Protein AF-A0A2I1ENB0-F1 (afdb_monomer)

Radius of gyration: 21.44 Å; Cα contacts (8 Å, |Δi|>4): 33; chains: 1; bounding box: 60×40×32 Å

Structure (mmCIF, N/CA/C/O backbone):
data_AF-A0A2I1ENB0-F1
#
_entry.id   AF-A0A2I1ENB0-F1
#
loop_
_atom_site.group_PDB
_atom_site.id
_atom_site.type_symbol
_atom_site.label_atom_id
_atom_site.label_alt_id
_atom_site.label_comp_id
_atom_site.label_asym_id
_atom_site.label_entity_id
_atom_site.label_seq_id
_atom_site.pdbx_PDB_ins_code
_atom_site.Cartn_x
_atom_site.Cartn_y
_atom_site.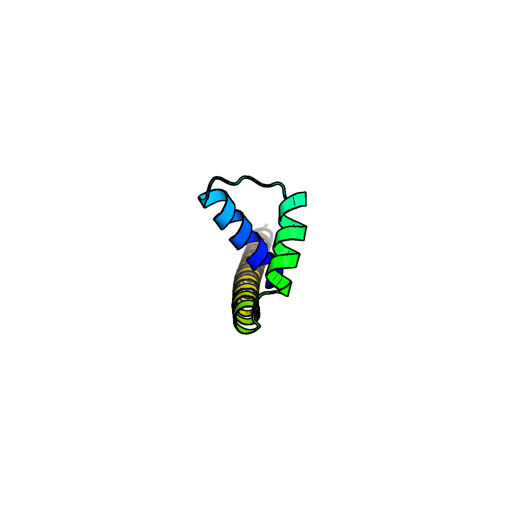Cartn_z
_atom_site.occupancy
_atom_site.B_iso_or_equiv
_atom_site.auth_seq_id
_atom_site.auth_comp_id
_atom_site.auth_asym_id
_atom_site.auth_atom_id
_atom_site.pdbx_PDB_model_num
ATOM 1 N N . ASN A 1 1 ? 7.160 -2.688 -4.093 1.00 91.31 1 ASN A N 1
ATOM 2 C CA . ASN A 1 1 ? 6.067 -3.544 -4.606 1.00 91.31 1 ASN A CA 1
ATOM 3 C C . ASN A 1 1 ? 4.760 -3.082 -3.962 1.00 91.31 1 ASN A C 1
ATOM 5 O O . ASN A 1 1 ? 4.833 -2.383 -2.951 1.00 91.31 1 ASN A O 1
ATOM 9 N N . GLY A 1 2 ? 3.605 -3.437 -4.534 1.00 96.06 2 GLY A N 1
ATOM 10 C CA . GLY A 1 2 ? 2.295 -3.002 -4.025 1.00 96.06 2 GLY A CA 1
ATOM 11 C C . GLY A 1 2 ? 2.021 -3.457 -2.589 1.00 96.06 2 GLY A C 1
ATOM 12 O O . GLY A 1 2 ? 1.646 -2.643 -1.750 1.00 96.06 2 GLY A O 1
ATOM 13 N N . PHE A 1 3 ? 2.350 -4.710 -2.263 1.00 96.81 3 PHE A N 1
ATOM 14 C CA . PHE A 1 3 ? 2.181 -5.272 -0.919 1.00 96.81 3 PHE A CA 1
ATOM 15 C C . PHE A 1 3 ? 2.890 -4.466 0.189 1.00 96.81 3 PHE A C 1
ATOM 17 O O . PHE A 1 3 ? 2.341 -4.255 1.266 1.00 96.81 3 PHE A O 1
ATOM 24 N N . MET A 1 4 ? 4.101 -3.963 -0.058 1.00 96.44 4 MET A N 1
ATOM 25 C CA . MET A 1 4 ? 4.836 -3.154 0.921 1.00 96.44 4 MET A CA 1
ATOM 26 C C . MET A 1 4 ? 4.158 -1.806 1.185 1.00 96.44 4 MET A C 1
ATOM 28 O O . MET A 1 4 ? 4.169 -1.332 2.322 1.00 96.44 4 MET A O 1
ATOM 32 N N . VAL A 1 5 ? 3.570 -1.194 0.151 1.00 97.19 5 VAL A N 1
ATOM 33 C CA . VAL A 1 5 ? 2.797 0.051 0.288 1.00 97.19 5 VAL A CA 1
ATOM 34 C C . VAL A 1 5 ? 1.521 -0.226 1.079 1.00 97.19 5 VAL A C 1
ATOM 36 O O . VAL A 1 5 ? 1.246 0.480 2.047 1.00 97.19 5 VAL A O 1
ATOM 39 N N . TYR A 1 6 ? 0.818 -1.308 0.738 1.00 97.38 6 TYR A N 1
ATOM 40 C CA . TYR A 1 6 ? -0.360 -1.790 1.457 1.00 97.38 6 TYR A CA 1
ATOM 41 C C . TYR A 1 6 ? -0.078 -2.010 2.947 1.00 97.38 6 TYR A C 1
ATOM 43 O O . TYR A 1 6 ? -0.720 -1.397 3.794 1.00 97.38 6 TYR A O 1
ATOM 51 N N . ARG A 1 7 ? 0.950 -2.801 3.287 1.00 96.69 7 ARG A N 1
ATOM 52 C CA . ARG A 1 7 ? 1.318 -3.100 4.682 1.00 96.69 7 ARG A CA 1
ATOM 53 C C . ARG A 1 7 ? 1.630 -1.833 5.481 1.00 96.69 7 ARG A C 1
ATOM 55 O O . ARG A 1 7 ? 1.262 -1.733 6.648 1.00 96.69 7 ARG A O 1
ATOM 62 N N . LYS A 1 8 ? 2.303 -0.857 4.863 1.00 95.44 8 LYS A N 1
ATOM 63 C CA . LYS A 1 8 ? 2.600 0.431 5.505 1.00 95.44 8 LYS A CA 1
ATOM 64 C C . LYS A 1 8 ? 1.332 1.254 5.736 1.00 95.44 8 LYS A C 1
ATOM 66 O O . LYS A 1 8 ? 1.217 1.891 6.780 1.00 95.44 8 LYS A O 1
ATOM 71 N N . ASN A 1 9 ? 0.407 1.248 4.778 1.00 96.00 9 ASN A N 1
ATOM 72 C CA . ASN A 1 9 ? -0.877 1.927 4.914 1.00 96.00 9 ASN A CA 1
ATOM 73 C C . ASN A 1 9 ? -1.732 1.293 6.020 1.00 96.00 9 ASN A C 1
ATOM 75 O O . ASN A 1 9 ? -2.233 2.003 6.886 1.00 96.00 9 ASN A O 1
ATOM 79 N N . LEU A 1 10 ? -1.796 -0.041 6.056 1.00 95.75 10 LEU A N 1
ATOM 80 C CA . LEU A 1 10 ? -2.465 -0.794 7.115 1.00 95.75 10 LEU A CA 1
ATOM 81 C C . LEU A 1 10 ? -1.903 -0.445 8.500 1.00 95.75 10 LEU A C 1
ATOM 83 O O . LEU A 1 10 ? -2.673 -0.155 9.407 1.00 95.75 10 LEU A O 1
ATOM 87 N N . ASN A 1 11 ? -0.575 -0.398 8.655 1.00 95.50 11 ASN A N 1
ATOM 88 C CA . ASN A 1 11 ? 0.037 -0.031 9.935 1.00 95.50 11 ASN A CA 1
ATOM 89 C C . ASN A 1 11 ? -0.387 1.365 10.408 1.00 95.50 11 ASN A C 1
ATOM 91 O O . ASN A 1 11 ? -0.750 1.541 11.563 1.00 95.50 11 ASN A O 1
ATOM 95 N N . LYS A 1 12 ? -0.392 2.352 9.504 1.00 95.44 12 LYS A N 1
ATOM 96 C CA . LYS A 1 12 ? -0.847 3.714 9.824 1.00 95.44 12 LYS A CA 1
ATOM 97 C C . LYS A 1 12 ? -2.325 3.765 10.201 1.00 95.44 12 LYS A C 1
ATOM 99 O O . LYS A 1 12 ? -2.717 4.552 11.061 1.00 95.44 12 LYS A O 1
ATOM 104 N N . HIS A 1 13 ? -3.148 2.960 9.534 1.00 95.31 13 HIS A N 1
ATOM 105 C CA . HIS A 1 13 ? -4.566 2.875 9.848 1.00 95.31 13 HIS A CA 1
ATOM 106 C C . HIS A 1 13 ? -4.774 2.324 11.264 1.00 95.31 13 HIS A C 1
ATOM 108 O O . HIS A 1 13 ? -5.491 2.936 12.047 1.00 95.31 13 HIS A O 1
ATOM 114 N N . LEU A 1 14 ? -4.064 1.253 11.628 1.00 95.00 14 LEU A N 1
ATOM 115 C CA . LEU A 1 14 ? -4.088 0.689 12.980 1.00 95.00 14 LEU A CA 1
ATOM 116 C C . LEU A 1 14 ? -3.593 1.689 14.035 1.00 95.00 14 LEU A C 1
ATOM 118 O O . LEU A 1 14 ? -4.267 1.894 15.038 1.00 95.00 14 LEU A O 1
ATOM 122 N N . GLU A 1 15 ? -2.492 2.398 13.767 1.00 94.69 15 GLU A N 1
ATOM 123 C CA . GLU A 1 15 ? -1.991 3.459 14.653 1.00 94.69 15 GLU A CA 1
ATOM 124 C C . GLU A 1 15 ? -3.038 4.559 14.892 1.00 94.69 15 GLU A C 1
ATOM 126 O O . GLU A 1 15 ? -3.159 5.066 16.006 1.00 94.69 15 GLU A O 1
ATOM 131 N N . THR A 1 16 ? -3.822 4.900 13.863 1.00 95.88 16 THR A N 1
ATOM 132 C CA . THR A 1 16 ? -4.913 5.889 13.954 1.00 95.88 16 THR A CA 1
ATOM 133 C C . THR A 1 16 ? -6.077 5.382 14.806 1.00 95.88 16 THR A C 1
ATOM 135 O O . THR A 1 16 ? -6.730 6.171 15.484 1.00 95.88 16 THR A O 1
ATOM 138 N N . LEU A 1 17 ? -6.312 4.069 14.812 1.00 95.75 17 LEU A N 1
ATOM 139 C CA . LEU A 1 17 ? -7.294 3.409 15.676 1.00 95.75 17 LEU A CA 1
ATOM 140 C C . LEU A 1 17 ? -6.788 3.215 17.118 1.00 95.75 17 LEU A C 1
ATOM 142 O O . LEU A 1 17 ? -7.534 2.734 17.963 1.00 95.75 17 LEU A O 1
ATOM 146 N N . GLY A 1 18 ? -5.541 3.598 17.415 1.00 94.50 18 GLY A N 1
ATOM 147 C CA . GLY A 1 18 ? -4.903 3.395 18.718 1.00 94.50 18 GLY A CA 1
ATOM 148 C C . GLY A 1 18 ? -4.245 2.022 18.883 1.00 94.50 18 GLY A C 1
ATOM 149 O O . GLY A 1 18 ? -3.631 1.757 19.916 1.00 94.50 18 GLY A O 1
ATOM 150 N N . GLU A 1 19 ? -4.300 1.178 17.855 1.00 92.38 19 GLU A N 1
ATOM 151 C CA . GLU A 1 19 ? -3.742 -0.169 17.866 1.00 92.38 19 GLU A CA 1
ATOM 152 C C . GLU A 1 19 ? -2.266 -0.141 17.465 1.00 92.38 19 GLU A C 1
ATOM 154 O O . GLU A 1 19 ? -1.900 0.077 16.307 1.00 92.38 19 GLU A O 1
ATOM 159 N N . ARG A 1 20 ? -1.384 -0.383 18.439 1.00 90.69 20 ARG A N 1
ATOM 160 C CA . ARG A 1 20 ? 0.061 -0.503 18.206 1.00 90.69 20 ARG A CA 1
ATOM 161 C C . ARG A 1 20 ? 0.460 -1.967 18.188 1.00 90.69 20 ARG A C 1
ATOM 163 O O . ARG A 1 20 ? 0.738 -2.552 19.232 1.00 90.69 20 ARG A O 1
ATOM 170 N N . ILE A 1 21 ? 0.527 -2.544 16.994 1.00 91.12 21 ILE A N 1
ATOM 171 C CA . ILE A 1 21 ? 0.964 -3.930 16.815 1.00 91.12 21 ILE A CA 1
ATOM 172 C C . ILE A 1 21 ? 2.420 -4.012 16.362 1.00 91.12 21 ILE A C 1
ATOM 174 O O . ILE A 1 21 ? 2.937 -3.146 15.656 1.00 91.12 21 ILE A O 1
ATOM 178 N N . SER A 1 22 ? 3.103 -5.081 16.766 1.00 91.75 22 SER A N 1
ATOM 179 C CA . SER A 1 22 ? 4.480 -5.323 16.342 1.00 91.75 22 SER A CA 1
ATOM 180 C C . SER A 1 22 ? 4.552 -5.708 14.860 1.00 91.75 22 SER A C 1
ATOM 182 O O . SER A 1 22 ? 3.619 -6.279 14.291 1.00 91.75 22 SER A O 1
ATOM 184 N N . MET A 1 23 ? 5.715 -5.502 14.234 1.00 89.12 23 MET A N 1
ATOM 185 C CA . MET A 1 23 ? 5.962 -5.955 12.856 1.00 89.12 23 MET A CA 1
ATOM 186 C C . MET A 1 23 ? 5.783 -7.471 12.668 1.00 89.12 23 MET A C 1
ATOM 188 O O . MET A 1 23 ? 5.439 -7.911 11.565 1.00 89.12 23 MET A O 1
ATOM 192 N N . GLN A 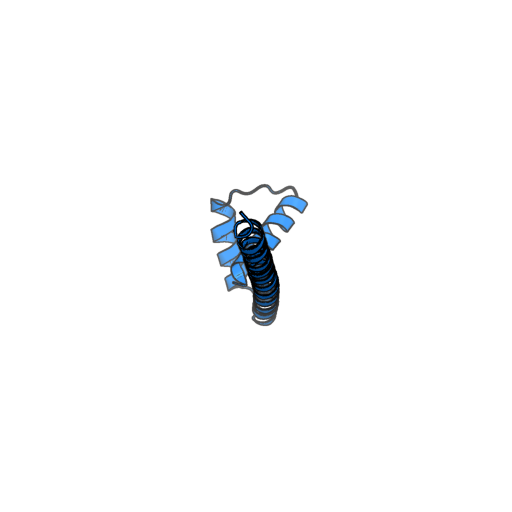1 24 ? 6.006 -8.258 13.728 1.00 93.25 24 GLN A N 1
ATOM 193 C CA . GLN A 1 24 ? 5.793 -9.708 13.736 1.00 93.25 24 GLN A CA 1
ATOM 194 C C . GLN A 1 24 ? 4.308 -10.070 13.630 1.00 93.25 24 GLN A C 1
ATOM 196 O O . GLN A 1 24 ? 3.979 -11.053 12.979 1.00 93.25 24 GLN A O 1
ATOM 201 N N . GLN A 1 25 ? 3.417 -9.257 14.203 1.00 93.56 25 GLN A N 1
ATOM 202 C CA . GLN A 1 25 ? 1.963 -9.432 14.106 1.00 93.56 25 GLN A CA 1
ATOM 203 C C . GLN A 1 25 ? 1.400 -8.813 12.820 1.00 93.56 25 GLN A C 1
ATOM 205 O O . GLN A 1 25 ? 0.546 -9.402 12.160 1.00 93.56 25 GLN A O 1
ATOM 210 N N . LEU A 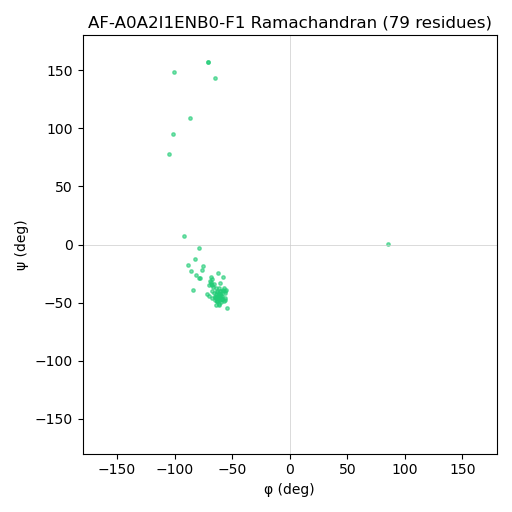1 26 ? 1.921 -7.651 12.417 1.00 95.19 26 LEU A N 1
ATOM 211 C CA . LEU A 1 26 ? 1.468 -6.939 11.223 1.00 95.19 26 LEU A CA 1
ATOM 212 C C . LEU A 1 26 ? 1.717 -7.738 9.942 1.00 95.19 26 LEU A C 1
ATOM 214 O O . LEU A 1 26 ? 0.892 -7.720 9.036 1.00 95.19 26 LEU A O 1
ATOM 218 N N . SER A 1 27 ? 2.863 -8.410 9.830 1.00 94.19 27 SER A N 1
ATOM 219 C CA . SER A 1 27 ? 3.242 -9.114 8.598 1.00 94.19 27 SER A CA 1
ATOM 220 C C . SER A 1 27 ? 2.271 -10.243 8.206 1.00 94.19 27 SER A C 1
ATOM 222 O O . SER A 1 27 ? 1.803 -10.218 7.065 1.00 94.19 27 SER A O 1
ATOM 224 N N . PRO A 1 28 ? 1.912 -11.192 9.095 1.00 96.25 28 PRO A N 1
ATOM 225 C CA . PRO A 1 28 ? 0.916 -12.217 8.782 1.00 96.25 28 PRO A CA 1
ATOM 226 C C . PRO A 1 28 ? -0.500 -11.646 8.608 1.00 96.25 28 PRO A C 1
ATOM 228 O O . PRO A 1 28 ? -1.229 -12.110 7.729 1.00 96.25 28 PRO A O 1
ATOM 231 N N . LEU A 1 29 ? -0.877 -10.607 9.366 1.00 95.81 29 LEU A N 1
ATOM 232 C CA . LEU A 1 29 ? -2.164 -9.919 9.196 1.00 95.81 29 LEU A CA 1
ATOM 233 C C . LEU A 1 29 ? -2.280 -9.290 7.802 1.00 95.81 29 LEU A C 1
ATOM 235 O O . LEU A 1 29 ? -3.232 -9.557 7.072 1.00 95.81 29 LEU A O 1
ATOM 239 N N . ALA A 1 30 ? -1.278 -8.505 7.405 1.00 97.06 30 ALA A N 1
ATOM 240 C CA . ALA A 1 30 ? -1.231 -7.867 6.097 1.00 97.06 30 ALA A CA 1
ATOM 241 C C . ALA A 1 30 ? -1.238 -8.898 4.966 1.00 97.06 30 ALA A C 1
ATOM 243 O O . ALA A 1 30 ? -1.900 -8.677 3.959 1.00 97.06 30 ALA A O 1
ATOM 244 N N . GLY A 1 31 ? -0.521 -10.017 5.122 1.00 97.69 31 GLY A N 1
ATOM 245 C CA . GLY A 1 31 ? -0.523 -11.100 4.137 1.00 97.69 31 GLY A CA 1
ATOM 246 C C . GLY A 1 31 ? -1.903 -11.737 3.969 1.00 97.69 31 GLY A C 1
ATOM 247 O O . GLY A 1 31 ? -2.358 -11.926 2.844 1.00 97.69 31 GLY A O 1
ATOM 248 N N . SER A 1 32 ? -2.589 -12.009 5.081 1.00 97.62 32 SER A N 1
ATOM 249 C CA . SER A 1 32 ? -3.935 -12.592 5.067 1.00 97.62 32 SER A CA 1
ATOM 250 C C . SER A 1 32 ? -4.938 -11.659 4.390 1.00 97.62 32 SER A C 1
ATOM 252 O O . SER A 1 32 ? -5.646 -12.084 3.479 1.00 97.62 32 SER A O 1
ATOM 254 N N . LEU A 1 33 ? -4.938 -10.377 4.771 1.00 97.19 33 LEU A N 1
ATOM 255 C CA . LEU A 1 33 ? -5.822 -9.380 4.171 1.00 97.19 33 LEU A CA 1
ATOM 256 C C . LEU A 1 33 ? -5.512 -9.187 2.685 1.00 97.19 33 LEU A C 1
ATOM 258 O O . LEU A 1 33 ? -6.412 -9.315 1.862 1.00 97.19 33 LEU A O 1
ATOM 262 N N . TRP A 1 34 ? -4.238 -9.007 2.322 1.00 97.94 34 TRP A N 1
ATOM 263 C CA . TRP A 1 34 ? -3.806 -8.843 0.931 1.00 97.94 34 TRP A CA 1
ATOM 264 C C . TRP A 1 34 ? -4.255 -9.993 0.027 1.00 97.94 34 TRP A C 1
ATOM 266 O O . TRP A 1 34 ? -4.664 -9.760 -1.108 1.00 97.94 34 TRP A O 1
ATOM 276 N N . ASN A 1 35 ? -4.213 -11.235 0.512 1.00 97.44 35 ASN A N 1
ATOM 277 C CA . ASN A 1 35 ? -4.676 -12.384 -0.265 1.00 97.44 35 ASN A CA 1
ATOM 278 C C . ASN A 1 35 ? -6.186 -12.337 -0.531 1.00 97.44 35 ASN A C 1
ATOM 280 O O . ASN A 1 35 ? -6.611 -12.741 -1.612 1.00 97.44 35 ASN A O 1
ATOM 284 N N . SER A 1 36 ? -6.966 -11.808 0.417 1.00 97.69 36 SER A N 1
ATOM 285 C CA . SER A 1 36 ? -8.415 -11.619 0.283 1.00 97.69 36 SER A CA 1
ATOM 286 C C . SER A 1 36 ? -8.831 -10.349 -0.469 1.00 97.69 36 SER A C 1
ATOM 288 O O . SER A 1 36 ? -9.994 -10.232 -0.844 1.00 97.69 36 SER A O 1
ATOM 290 N N . GLU A 1 37 ? -7.910 -9.408 -0.708 1.00 97.75 37 GLU A N 1
ATOM 291 C CA . GLU A 1 37 ? -8.220 -8.176 -1.439 1.00 97.75 37 GLU A CA 1
ATOM 292 C C . GLU A 1 37 ? -8.599 -8.468 -2.903 1.00 97.75 37 GLU A C 1
ATOM 294 O O . GLU A 1 37 ? -7.982 -9.330 -3.550 1.00 97.75 37 GLU A O 1
ATOM 299 N N . PRO A 1 38 ? -9.556 -7.713 -3.467 1.00 98.00 38 PRO A N 1
ATOM 300 C CA . PRO A 1 38 ? -9.916 -7.818 -4.871 1.00 98.00 38 PRO A CA 1
ATOM 301 C C . PRO A 1 38 ? -8.809 -7.255 -5.775 1.00 98.00 38 PRO A C 1
ATOM 303 O O . PRO A 1 38 ? -7.991 -6.423 -5.370 1.00 98.00 38 PRO A O 1
ATOM 306 N N . GLU A 1 39 ? -8.786 -7.700 -7.032 1.00 97.75 39 GLU A N 1
ATOM 307 C CA . GLU A 1 39 ? -7.690 -7.385 -7.958 1.00 97.75 39 GLU A CA 1
ATOM 308 C C . GLU A 1 39 ? -7.544 -5.880 -8.217 1.00 97.75 39 GLU A C 1
ATOM 310 O O . GLU A 1 39 ? -6.434 -5.361 -8.217 1.00 97.75 39 GLU A O 1
ATOM 315 N N . ASN A 1 40 ? -8.655 -5.142 -8.302 1.00 97.81 40 ASN A N 1
ATOM 316 C CA . ASN A 1 40 ? -8.629 -3.689 -8.493 1.00 97.81 40 ASN A CA 1
ATOM 317 C C . ASN A 1 40 ? -7.904 -2.950 -7.352 1.00 97.81 40 ASN A C 1
ATOM 319 O O . ASN A 1 40 ? -7.256 -1.929 -7.583 1.00 97.81 40 ASN A O 1
ATOM 323 N N . VAL A 1 41 ? -7.993 -3.459 -6.118 1.00 97.62 41 VAL A N 1
ATOM 324 C CA . VAL A 1 41 ? -7.247 -2.911 -4.978 1.00 97.62 41 VAL A CA 1
ATOM 325 C C . VAL A 1 41 ? -5.763 -3.218 -5.144 1.00 97.62 41 VAL A C 1
ATOM 327 O O . VAL A 1 41 ? -4.924 -2.329 -4.976 1.00 97.62 41 VAL A O 1
ATOM 330 N N . LYS A 1 42 ? -5.416 -4.449 -5.531 1.00 97.50 42 LYS A N 1
ATOM 331 C CA . LYS A 1 42 ? -4.020 -4.844 -5.763 1.00 97.50 42 LYS A CA 1
ATOM 332 C C . LYS A 1 42 ? -3.375 -4.025 -6.879 1.00 97.50 42 LYS A C 1
ATOM 334 O O . LYS A 1 42 ? -2.253 -3.545 -6.698 1.00 97.50 42 LYS A O 1
ATOM 339 N N . ASP A 1 43 ? -4.105 -3.798 -7.967 1.00 98.12 43 ASP A N 1
ATOM 340 C CA . ASP A 1 43 ? -3.703 -2.949 -9.087 1.00 98.12 43 ASP A CA 1
ATOM 341 C C . ASP A 1 43 ? -3.468 -1.506 -8.650 1.00 98.12 43 ASP A C 1
ATOM 343 O O . ASP A 1 43 ? -2.432 -0.922 -8.970 1.00 98.12 43 ASP A O 1
ATOM 347 N N . HIS A 1 44 ? -4.367 -0.942 -7.841 1.00 98.00 44 HIS A N 1
ATOM 348 C CA . HIS A 1 44 ? -4.184 0.402 -7.300 1.00 98.00 44 HIS A CA 1
ATOM 349 C C . HIS A 1 44 ? -2.871 0.525 -6.506 1.00 98.00 44 HIS A C 1
ATOM 351 O O . HIS A 1 44 ? -2.062 1.424 -6.753 1.00 98.00 44 HIS A O 1
ATOM 357 N N . TYR A 1 45 ? -2.601 -0.416 -5.595 1.00 98.06 45 TYR A N 1
ATOM 358 C CA . TYR A 1 45 ? -1.350 -0.420 -4.829 1.00 98.06 45 TYR A CA 1
ATOM 359 C C . TYR A 1 45 ? -0.116 -0.709 -5.691 1.00 98.06 45 TYR A C 1
ATOM 361 O O . TYR A 1 45 ? 0.979 -0.228 -5.375 1.00 98.06 45 TYR A O 1
ATOM 369 N N . LYS A 1 46 ? -0.259 -1.474 -6.777 1.00 97.69 46 LYS A N 1
ATOM 370 C CA . LYS A 1 46 ? 0.810 -1.689 -7.754 1.00 97.69 46 LYS A CA 1
ATOM 371 C C . LYS A 1 46 ? 1.180 -0.374 -8.438 1.00 97.69 46 LYS A C 1
ATOM 373 O O . LYS A 1 46 ? 2.354 -0.004 -8.354 1.00 97.69 46 LYS A O 1
ATOM 378 N N . SER A 1 47 ? 0.203 0.354 -8.980 1.00 97.88 47 SER A N 1
ATOM 379 C CA . SER A 1 47 ? 0.398 1.671 -9.606 1.00 97.88 47 SER A CA 1
ATOM 380 C C . SER A 1 47 ? 1.054 2.663 -8.645 1.00 97.88 47 SER A C 1
ATOM 382 O O . SER A 1 47 ? 2.094 3.237 -8.966 1.00 97.88 47 SER A O 1
ATOM 384 N N . LEU A 1 48 ? 0.555 2.762 -7.406 1.00 97.38 48 LEU A N 1
ATOM 385 C CA . LEU A 1 48 ? 1.181 3.589 -6.366 1.00 97.38 48 LEU A CA 1
ATOM 386 C C . LEU A 1 48 ? 2.649 3.207 -6.129 1.00 97.38 48 LEU A C 1
ATOM 388 O O . LEU A 1 48 ? 3.516 4.065 -5.958 1.00 97.38 48 LEU A O 1
ATOM 392 N N . SER A 1 49 ? 2.958 1.909 -6.108 1.00 97.56 49 SER A N 1
ATOM 393 C CA . SER A 1 49 ? 4.330 1.453 -5.888 1.00 97.56 49 SER A CA 1
ATOM 394 C C . SER A 1 49 ? 5.269 1.798 -7.047 1.00 97.56 49 SER A C 1
ATOM 396 O O . SER A 1 49 ? 6.453 2.055 -6.813 1.00 97.56 49 SER A O 1
ATOM 398 N N . GLU A 1 50 ? 4.755 1.830 -8.276 1.00 97.94 50 GLU A N 1
ATOM 399 C CA . GLU A 1 50 ? 5.499 2.226 -9.471 1.00 97.94 50 GLU A CA 1
ATOM 400 C C . GLU A 1 50 ? 5.756 3.735 -9.487 1.00 97.94 50 GLU A C 1
ATOM 402 O O . GLU A 1 50 ? 6.890 4.155 -9.726 1.00 97.94 50 GLU A O 1
ATOM 407 N N . GLU A 1 51 ? 4.7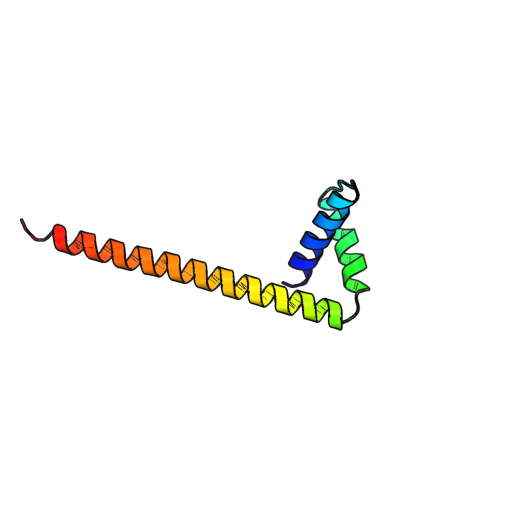60 4.548 -9.130 1.00 97.31 51 GLU A N 1
ATOM 408 C CA . GLU A 1 51 ? 4.906 6.000 -8.983 1.00 97.31 51 GLU A CA 1
ATOM 409 C C . GLU A 1 51 ? 5.962 6.364 -7.934 1.00 97.31 51 GLU A C 1
ATOM 411 O O . GLU A 1 51 ? 6.868 7.161 -8.202 1.00 97.31 51 GLU A O 1
ATOM 416 N N . ILE A 1 52 ? 5.909 5.724 -6.759 1.00 96.19 52 ILE A N 1
ATOM 417 C CA . ILE A 1 52 ? 6.904 5.914 -5.695 1.00 96.19 52 ILE A CA 1
ATOM 418 C C . ILE A 1 52 ? 8.302 5.535 -6.195 1.00 96.19 52 ILE A C 1
ATOM 420 O O . ILE A 1 52 ? 9.266 6.265 -5.945 1.00 96.19 52 ILE A O 1
ATOM 424 N N . LYS A 1 53 ? 8.428 4.411 -6.915 1.00 96.06 53 LYS A N 1
ATOM 425 C CA . LYS A 1 53 ? 9.708 3.959 -7.477 1.00 96.06 53 LYS A CA 1
ATOM 426 C C . LYS A 1 53 ? 10.252 4.964 -8.492 1.00 96.06 53 LYS A C 1
ATOM 428 O O . LYS A 1 53 ? 11.425 5.319 -8.416 1.00 96.06 53 LYS A O 1
ATOM 433 N N . LYS A 1 54 ? 9.408 5.460 -9.400 1.00 96.81 54 LYS A N 1
ATOM 434 C CA . LYS A 1 54 ? 9.784 6.465 -10.403 1.00 96.81 54 LYS A CA 1
ATOM 435 C C . LYS A 1 54 ? 10.262 7.756 -9.741 1.00 96.81 54 LYS A C 1
ATOM 437 O O . LYS A 1 54 ? 11.331 8.256 -10.076 1.00 96.81 54 LYS A O 1
ATOM 442 N N . LEU A 1 55 ? 9.518 8.260 -8.756 1.00 96.81 55 LEU A N 1
ATOM 443 C CA . LEU A 1 55 ? 9.903 9.457 -8.009 1.00 96.81 55 LEU A CA 1
ATOM 444 C C . LEU A 1 55 ? 11.245 9.274 -7.289 1.00 96.81 55 LEU A C 1
ATOM 446 O O . LEU A 1 55 ? 12.078 10.182 -7.294 1.00 96.81 55 LEU A O 1
ATOM 450 N N . HIS A 1 56 ? 11.459 8.113 -6.669 1.00 94.69 56 HIS A N 1
ATOM 451 C CA . HIS A 1 56 ? 12.713 7.804 -5.993 1.00 94.69 56 HIS A CA 1
ATOM 452 C C . HIS A 1 56 ? 13.889 7.765 -6.975 1.00 94.69 56 HIS A C 1
ATOM 454 O O . HIS A 1 56 ? 14.888 8.440 -6.738 1.00 94.69 56 HIS A O 1
ATOM 460 N N . ASN A 1 57 ? 13.743 7.058 -8.097 1.00 95.88 57 ASN A N 1
ATOM 461 C CA . ASN A 1 57 ? 14.779 6.968 -9.125 1.00 95.88 57 ASN A CA 1
ATOM 462 C C . ASN A 1 57 ? 15.143 8.349 -9.681 1.00 95.88 57 ASN A C 1
ATOM 464 O O . ASN A 1 57 ? 16.317 8.703 -9.685 1.00 95.88 57 ASN A O 1
ATOM 468 N N . ASN A 1 58 ? 14.148 9.173 -10.021 1.00 96.38 58 ASN A N 1
ATOM 469 C CA . ASN A 1 58 ? 14.384 10.539 -10.495 1.00 96.38 58 ASN A CA 1
ATOM 470 C C . ASN A 1 58 ? 15.173 11.375 -9.472 1.00 96.38 58 ASN A C 1
ATOM 472 O O . ASN A 1 58 ? 16.050 12.155 -9.835 1.00 96.38 58 ASN A O 1
ATOM 476 N N . ARG A 1 59 ? 14.877 11.232 -8.171 1.00 95.50 59 ARG A N 1
ATOM 477 C CA . ARG A 1 59 ? 15.625 11.928 -7.107 1.00 95.50 59 ARG A CA 1
ATOM 478 C C . ARG A 1 59 ? 17.072 11.450 -7.019 1.00 95.50 59 ARG A C 1
ATOM 480 O O . ARG A 1 59 ? 17.961 12.280 -6.846 1.00 95.50 59 ARG A O 1
ATOM 487 N N . VAL A 1 60 ? 17.297 10.143 -7.137 1.00 95.12 60 VAL A N 1
ATOM 488 C CA . VAL A 1 60 ? 18.639 9.546 -7.115 1.00 95.12 60 VAL A CA 1
ATOM 489 C C . VAL A 1 60 ? 19.453 10.004 -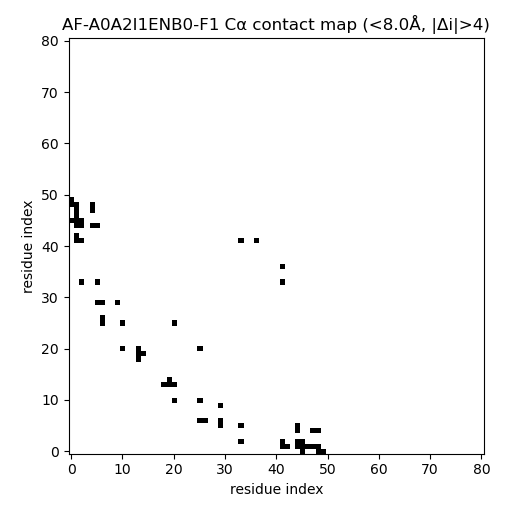8.325 1.00 95.12 60 VAL A C 1
ATOM 491 O O . VAL A 1 60 ? 20.574 10.475 -8.153 1.00 95.12 60 VAL A O 1
ATOM 494 N N . G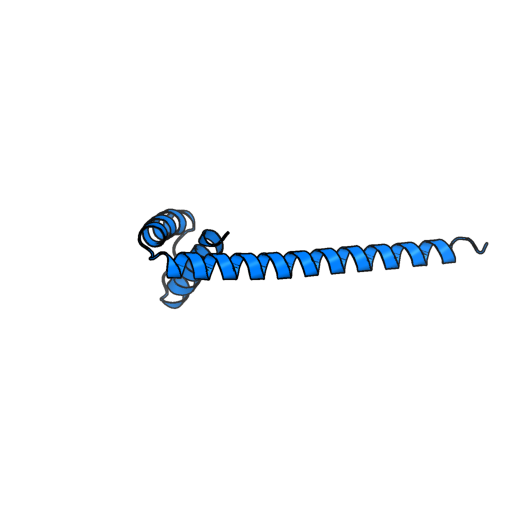LU A 1 61 ? 18.883 9.951 -9.528 1.00 94.75 61 GLU A N 1
ATOM 495 C CA . GLU A 1 61 ? 19.531 10.429 -10.756 1.00 94.75 61 GLU A CA 1
ATOM 496 C C . GLU A 1 61 ? 19.896 11.913 -10.658 1.00 94.75 61 GLU A C 1
ATOM 498 O O . GLU A 1 61 ? 21.039 12.290 -10.909 1.00 94.75 61 GLU A O 1
ATOM 503 N N . ASN A 1 62 ? 18.964 12.752 -10.195 1.00 94.06 62 ASN A N 1
ATOM 504 C CA . ASN A 1 62 ? 19.222 14.176 -9.987 1.00 94.06 62 ASN A CA 1
ATOM 505 C C . ASN A 1 62 ? 20.357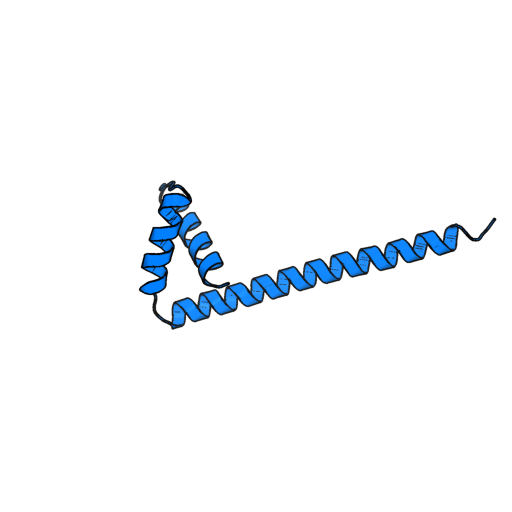 14.429 -8.985 1.00 94.06 62 ASN A C 1
ATOM 507 O O . ASN A 1 62 ? 21.167 15.332 -9.193 1.00 94.06 62 ASN A O 1
ATOM 511 N N . TYR A 1 63 ? 20.430 13.649 -7.904 1.00 94.12 63 TYR A N 1
ATOM 512 C CA . TYR A 1 63 ? 21.507 13.763 -6.922 1.00 94.12 63 TYR A CA 1
ATOM 513 C C . TYR A 1 63 ? 22.871 13.392 -7.524 1.00 94.12 63 TYR A C 1
ATOM 515 O O . TYR A 1 63 ? 23.840 14.132 -7.357 1.00 94.12 63 TYR A O 1
ATOM 523 N N . ILE A 1 64 ? 22.938 12.287 -8.273 1.00 93.19 64 ILE A N 1
ATOM 524 C CA . ILE A 1 64 ? 24.166 11.833 -8.939 1.00 93.19 64 ILE A CA 1
ATOM 525 C C . ILE A 1 64 ? 24.632 12.856 -9.982 1.00 93.19 64 ILE A C 1
ATOM 527 O O . ILE A 1 64 ? 25.810 13.207 -10.009 1.00 93.19 64 ILE A O 1
ATOM 531 N N . ASN A 1 65 ? 23.716 13.371 -10.806 1.00 90.38 65 ASN A N 1
ATOM 532 C CA . ASN A 1 65 ? 24.040 14.349 -11.847 1.00 90.38 65 ASN A CA 1
ATOM 533 C C . ASN A 1 65 ? 24.575 15.659 -11.256 1.00 90.38 65 ASN A C 1
ATOM 535 O O . ASN A 1 65 ? 25.557 16.199 -11.761 1.00 90.38 65 ASN A O 1
ATOM 539 N N . ARG A 1 66 ? 23.988 16.137 -10.150 1.00 87.69 66 ARG A N 1
ATOM 540 C CA . ARG A 1 66 ? 24.503 17.312 -9.430 1.00 87.69 66 ARG A CA 1
ATOM 541 C C . ARG A 1 66 ? 25.912 17.087 -8.894 1.00 87.69 66 ARG A C 1
ATOM 543 O O . ARG A 1 66 ? 26.740 17.978 -9.021 1.00 87.69 66 ARG A O 1
ATOM 550 N N . LYS A 1 67 ? 26.185 15.909 -8.325 1.00 85.12 67 LYS A N 1
ATOM 551 C CA . LYS A 1 67 ? 27.505 15.588 -7.772 1.00 85.12 67 LYS A CA 1
ATOM 552 C C . LYS A 1 67 ? 28.596 15.558 -8.848 1.00 85.12 67 LYS A C 1
ATOM 554 O O . LYS A 1 67 ? 29.664 16.118 -8.631 1.00 85.12 67 LYS A O 1
ATOM 559 N N . ARG A 1 68 ? 28.307 14.970 -10.013 1.00 77.25 68 ARG A N 1
ATOM 560 C CA . ARG A 1 68 ? 29.239 14.939 -11.155 1.00 77.25 68 ARG A CA 1
ATOM 561 C C . ARG A 1 68 ? 29.598 16.350 -11.626 1.00 77.25 68 ARG A C 1
ATOM 563 O O . ARG A 1 68 ? 30.767 16.699 -11.651 1.00 77.25 68 ARG A O 1
ATOM 570 N N . SER A 1 69 ? 28.589 17.198 -11.834 1.00 73.00 69 SER A N 1
ATOM 571 C CA . SER A 1 69 ? 28.798 18.589 -12.260 1.00 73.00 69 SER A CA 1
ATOM 572 C C . SER A 1 69 ? 29.583 19.443 -11.254 1.00 73.00 69 SER A C 1
ATOM 574 O O . SER A 1 69 ? 30.160 20.446 -11.655 1.00 73.00 69 SER A O 1
ATOM 576 N N . SER A 1 70 ? 29.584 19.095 -9.962 1.00 63.12 70 SER A N 1
ATOM 577 C CA . SER A 1 70 ? 30.389 19.787 -8.943 1.00 63.12 70 SER A CA 1
ATOM 578 C C . SER A 1 70 ? 31.822 19.262 -8.819 1.00 63.12 70 SER A C 1
ATOM 580 O O . SER A 1 70 ? 32.680 19.985 -8.329 1.00 63.12 70 SER A O 1
ATOM 582 N N . GLU A 1 71 ? 32.099 18.023 -9.232 1.00 58.75 71 GLU A N 1
ATOM 583 C CA . GLU A 1 71 ? 33.464 17.470 -9.254 1.00 58.75 71 GLU A CA 1
ATOM 584 C C . GLU A 1 71 ? 34.253 17.987 -10.472 1.00 58.75 71 GLU A C 1
ATOM 586 O O . GLU A 1 71 ? 35.462 18.198 -10.368 1.00 58.75 71 GLU A O 1
ATOM 591 N N . ASP A 1 72 ? 33.561 18.300 -11.572 1.00 56.00 72 ASP A N 1
ATOM 592 C CA . ASP A 1 72 ? 34.153 18.892 -12.778 1.00 56.00 72 ASP A CA 1
ATOM 593 C C . ASP A 1 72 ? 34.643 20.348 -12.561 1.00 56.00 72 ASP A C 1
ATOM 595 O O . ASP A 1 72 ? 35.622 20.766 -13.175 1.00 56.00 72 ASP A O 1
ATOM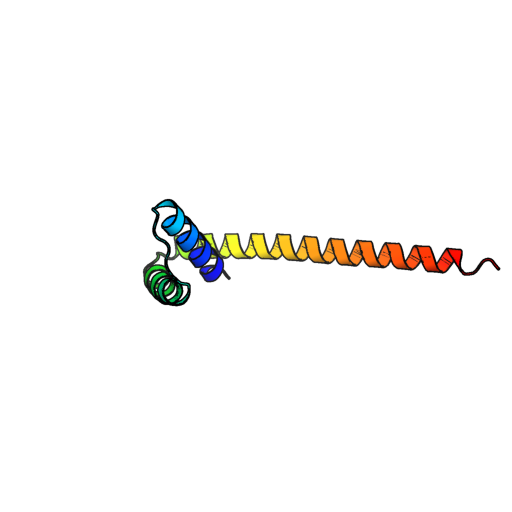 599 N N . ASP A 1 73 ? 34.037 21.103 -11.632 1.00 53.78 73 ASP A N 1
ATOM 600 C CA . ASP A 1 73 ? 34.388 22.511 -11.338 1.00 53.78 73 ASP A CA 1
ATOM 601 C C . ASP A 1 73 ? 35.662 22.647 -10.466 1.00 53.78 73 ASP A C 1
ATOM 603 O O . ASP A 1 73 ? 36.444 23.591 -10.595 1.00 53.78 73 ASP A O 1
ATOM 607 N N . TYR A 1 74 ? 35.959 21.650 -9.620 1.00 53.72 74 TYR A N 1
ATOM 608 C CA . TYR A 1 74 ? 37.201 21.620 -8.827 1.00 53.72 74 TYR A CA 1
ATOM 609 C C . TYR A 1 74 ? 38.443 21.231 -9.649 1.00 53.72 74 TYR A C 1
ATOM 611 O O . TYR A 1 74 ? 39.565 21.563 -9.253 1.00 53.72 74 TYR A O 1
ATOM 619 N N . GLY A 1 75 ? 38.268 20.551 -10.788 1.00 50.62 75 GLY A N 1
ATOM 620 C CA . GLY A 1 75 ? 39.364 20.188 -11.691 1.00 50.62 75 GLY A CA 1
ATOM 621 C C . GLY A 1 75 ? 39.968 21.392 -12.420 1.00 50.62 75 GLY A C 1
ATOM 622 O O . GLY A 1 75 ? 41.182 21.455 -12.606 1.00 50.62 75 GLY A O 1
ATOM 623 N N . GLU A 1 76 ? 39.153 22.391 -12.768 1.00 51.06 76 GLU A N 1
ATOM 624 C CA . GLU A 1 76 ? 39.595 23.551 -13.554 1.00 51.06 76 GLU A CA 1
ATOM 625 C C . GLU A 1 76 ? 40.290 24.632 -12.701 1.00 51.06 76 GLU A C 1
ATOM 627 O O . GLU A 1 76 ? 41.192 25.330 -13.174 1.00 51.06 76 GLU A O 1
ATOM 632 N N . MET A 1 77 ? 39.972 24.717 -11.403 1.00 49.31 77 MET A N 1
ATOM 633 C CA . MET A 1 77 ? 40.666 25.611 -10.463 1.00 49.31 77 MET A CA 1
ATOM 634 C C . MET A 1 77 ? 42.063 25.120 -10.039 1.00 49.31 77 MET A C 1
ATOM 636 O O . MET A 1 77 ? 42.864 25.923 -9.561 1.00 49.31 77 MET A O 1
ATOM 640 N N . SER A 1 78 ? 42.388 23.831 -10.204 1.00 50.72 78 SER A N 1
ATOM 641 C CA . SER A 1 78 ? 43.6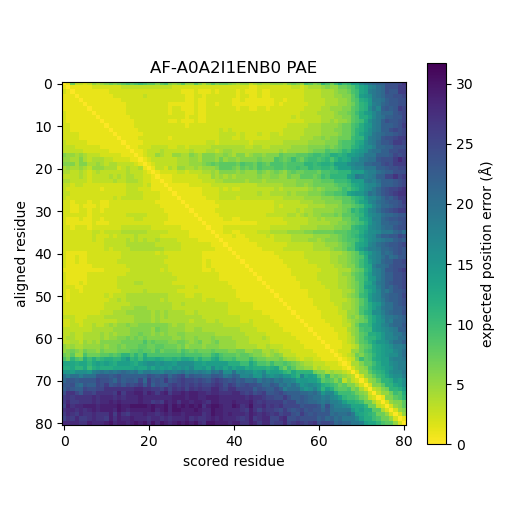73 23.265 -9.755 1.00 50.72 78 SER A CA 1
ATOM 642 C C . SER A 1 78 ? 44.798 23.355 -10.802 1.00 50.72 78 SER A C 1
ATOM 644 O O . SER A 1 78 ? 45.972 23.293 -10.441 1.00 50.72 78 SER A O 1
ATOM 646 N N . SER A 1 79 ? 44.473 23.580 -12.081 1.00 53.47 79 SER A N 1
ATOM 647 C CA . SER A 1 79 ? 45.455 23.649 -13.181 1.00 53.47 79 SER A CA 1
ATOM 648 C C . SER A 1 79 ? 45.990 25.055 -13.502 1.00 53.47 79 SER A C 1
ATOM 650 O O . SER A 1 79 ? 46.735 25.214 -14.465 1.00 53.47 79 SER A O 1
ATOM 652 N N . LYS A 1 80 ? 45.663 26.079 -12.702 1.00 50.47 80 LYS A N 1
ATOM 653 C CA . LYS A 1 80 ? 46.307 27.406 -12.758 1.00 50.47 80 LYS A CA 1
ATOM 654 C C . LYS A 1 80 ? 47.272 27.572 -11.580 1.00 50.47 80 LYS A C 1
ATOM 656 O O . LYS A 1 80 ? 46.949 28.228 -10.592 1.00 50.47 80 LYS A O 1
ATOM 661 N N . LYS A 1 81 ? 48.453 26.968 -11.685 1.00 40.56 81 LYS A N 1
ATOM 662 C CA . LYS A 1 81 ? 49.637 27.319 -10.893 1.00 40.56 81 LYS A CA 1
ATOM 663 C C . LYS A 1 81 ? 50.856 27.369 -11.793 1.00 40.56 81 LYS A C 1
ATOM 665 O O . LYS A 1 81 ? 50.960 26.474 -12.657 1.00 40.56 81 LYS A O 1
#

Foldseek 3Di:
DLLVVQLVVVCVVCVVVVHHDDPVVSVVVSVVVVVVDDVVSSVVSVVVVVVVVVVVVVVVVVVVVVVVVVVVVVVVVVPPD

Sequence (81 aa):
NGFMVYRKNLNKHLETLGERISMQQLSPLAGSLWNSEPENVKDHYKSLSEEIKKLHNNRVENYINRKRSSEDDYGEMSSKK

InterPro domains:
  IPR009071 High mobility group box domain [PF00505] (1-63)
  IPR009071 High mobility group box domain [PS50118] (1-64)
  IPR036910 High mobility group box domain superfamily [G3DSA:1.10.30.10] (1-73)
  IPR036910 High mobility group box domain superfamily [SSF47095] (1-70)

Solvent-accessible surface area (backbone atoms only — not comparable to full-atom values): 4614 Å² total; per-residue (Å²): 97,23,67,61,54,48,44,53,51,52,52,53,53,34,50,73,74,70,47,84,73,53,72,80,57,46,50,60,51,41,52,56,51,58,71,71,50,56,66,72,58,52,50,52,34,35,53,53,32,50,53,53,49,52,55,50,50,55,53,51,52,52,52,52,53,52,52,53,64,56,56,60,58,59,57,65,68,67,74,75,122

Nearest PDB structures (foldseek):
  1gt0-assembly1_D  TM=8.344E-01  e=3.115E-01  Mus musculus
  6yov-assembly1_L  TM=8.602E-01  e=6.284E-01  Homo sapiens
  2yqi-assembly1_A  TM=7.610E-01  e=5.858E-01  Homo sapiens
  6t78-assembly1_A  TM=8.580E-01  e=1.102E+00  Homo sapiens
  1nhn-assembly1_A  TM=6.356E-01  e=5.858E-01  Cricetulus griseus

Organism: NCBI:txid588596

Secondary structure (DSSP, 8-state):
-HHHHHHHHHHHHHHHTT----HHHHHHHHHHHHHHS-HHHHHHHHHHHHHHHHHHHHHHHHHHHHHHHHHHHHHHHHS--

pLDDT: mean 88.62, std 15.66, range [40.56, 98.12]

Mean predicted aligned error: 8.11 Å